Protein AF-A0A2V6KQB9-F1 (afdb_monomer_lite)

Sequence (88 aa):
MARPRLELLAGHAVVLLIALMKLVIAATGASGAIYLQRLLEQIDCATHEVHLVMSAAASEVAKQEIDDLKIPPEVSQHSESDMNVPFV

Structure (mmCIF, N/CA/C/O backbone):
data_AF-A0A2V6KQB9-F1
#
_entry.id   AF-A0A2V6KQB9-F1
#
loop_
_atom_site.group_PDB
_atom_site.id
_atom_site.type_symbol
_atom_site.label_atom_id
_atom_site.label_alt_id
_atom_sit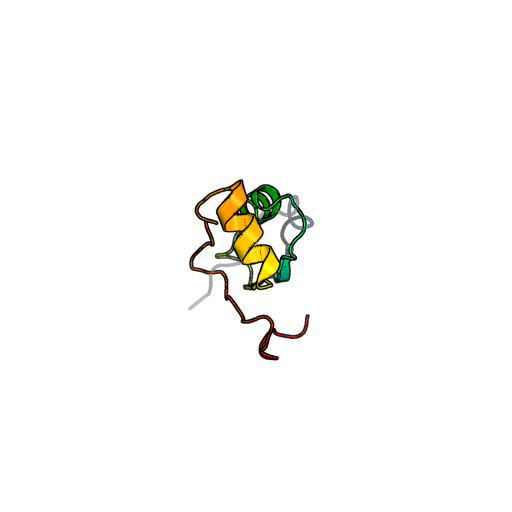e.label_comp_id
_atom_site.label_asym_id
_atom_site.label_entity_id
_atom_site.label_seq_id
_atom_site.pdbx_PDB_ins_code
_atom_site.Cartn_x
_atom_site.Cartn_y
_atom_site.Cartn_z
_atom_site.occupancy
_atom_site.B_iso_or_equiv
_atom_site.auth_seq_id
_atom_site.auth_comp_id
_atom_site.auth_asym_id
_atom_site.auth_atom_id
_atom_site.pdbx_PDB_model_num
ATOM 1 N N . MET A 1 1 ? 19.429 -12.809 -40.813 1.00 40.28 1 MET A N 1
ATOM 2 C CA . MET A 1 1 ? 18.521 -11.846 -41.474 1.00 40.28 1 MET A CA 1
ATOM 3 C C . MET A 1 1 ? 18.129 -10.811 -40.428 1.00 40.28 1 MET A C 1
ATOM 5 O O . MET A 1 1 ? 17.898 -11.189 -39.288 1.00 40.28 1 MET A O 1
ATOM 9 N N . ALA A 1 2 ? 18.280 -9.533 -40.763 1.00 37.69 2 ALA A N 1
ATOM 10 C CA . ALA A 1 2 ? 18.627 -8.452 -39.843 1.00 37.69 2 ALA A CA 1
ATOM 11 C C . ALA A 1 2 ? 17.474 -7.961 -38.947 1.00 37.69 2 ALA A C 1
ATOM 13 O O . ALA A 1 2 ? 16.350 -7.791 -39.410 1.00 37.69 2 ALA A O 1
ATOM 14 N N . ARG A 1 3 ? 17.798 -7.674 -37.677 1.00 44.97 3 ARG A N 1
ATOM 15 C CA . ARG A 1 3 ? 16.984 -6.842 -36.774 1.00 44.97 3 ARG A CA 1
ATOM 16 C C . ARG A 1 3 ? 16.882 -5.424 -37.367 1.00 44.97 3 ARG A C 1
ATOM 18 O O . ARG A 1 3 ? 17.929 -4.895 -37.750 1.00 44.97 3 ARG A O 1
ATOM 25 N N . PRO A 1 4 ? 15.694 -4.799 -37.469 1.00 43.88 4 PRO A N 1
ATOM 26 C CA . PRO A 1 4 ? 15.604 -3.438 -37.972 1.00 43.88 4 PRO A CA 1
ATOM 27 C C . PRO A 1 4 ? 16.215 -2.441 -36.980 1.00 43.88 4 PRO A C 1
ATOM 29 O O . PRO A 1 4 ? 16.137 -2.581 -35.761 1.00 43.88 4 PRO A O 1
ATOM 32 N N . ARG A 1 5 ? 16.900 -1.485 -37.599 1.00 46.22 5 ARG A N 1
ATOM 33 C CA . ARG A 1 5 ? 17.913 -0.558 -37.109 1.00 46.22 5 ARG A CA 1
ATOM 34 C C . ARG A 1 5 ? 17.313 0.552 -36.245 1.00 46.22 5 ARG A C 1
ATOM 36 O O . ARG A 1 5 ? 16.398 1.249 -36.663 1.00 46.22 5 ARG A O 1
ATOM 43 N N . LEU A 1 6 ? 17.905 0.701 -35.067 1.00 47.72 6 LEU A N 1
ATOM 44 C CA . LEU A 1 6 ? 17.883 1.870 -34.199 1.00 47.72 6 LEU A CA 1
ATOM 45 C C . LEU A 1 6 ? 18.318 3.112 -35.000 1.00 47.72 6 LEU A C 1
ATOM 47 O O . LEU A 1 6 ? 19.465 3.141 -35.430 1.00 47.72 6 LEU A O 1
ATOM 51 N N . GLU A 1 7 ? 17.414 4.067 -35.240 1.00 46.25 7 GLU A N 1
ATOM 52 C CA . GLU A 1 7 ? 17.680 5.513 -35.383 1.00 46.25 7 GLU A CA 1
ATOM 53 C C . GLU A 1 7 ? 16.400 6.256 -35.797 1.00 46.25 7 GLU A C 1
ATOM 55 O O . GLU A 1 7 ? 15.907 6.048 -36.901 1.00 46.25 7 GLU A O 1
ATOM 60 N N . LEU A 1 8 ? 15.862 7.098 -34.902 1.00 41.88 8 LEU A N 1
ATOM 61 C CA . LEU A 1 8 ? 15.544 8.521 -35.123 1.00 41.88 8 LEU A CA 1
ATOM 62 C C . LEU A 1 8 ? 14.677 9.021 -33.951 1.00 41.88 8 LEU A C 1
ATOM 64 O O . LEU A 1 8 ? 13.531 8.608 -33.840 1.00 41.88 8 LEU A O 1
ATOM 68 N N . LEU A 1 9 ? 15.246 9.862 -33.072 1.00 44.00 9 LEU A N 1
ATOM 69 C CA . LEU A 1 9 ? 14.629 11.001 -32.352 1.00 44.00 9 LEU A CA 1
ATOM 70 C C . LEU A 1 9 ? 15.574 11.467 -31.217 1.00 44.00 9 LEU A C 1
ATOM 72 O O . LEU A 1 9 ? 15.311 11.319 -30.024 1.00 44.00 9 LEU A O 1
ATOM 76 N N . ALA A 1 10 ? 16.692 12.078 -31.614 1.00 49.25 10 ALA A N 1
ATOM 77 C CA . ALA A 1 10 ? 17.728 12.663 -30.755 1.00 49.25 10 ALA A CA 1
ATOM 78 C C . ALA A 1 10 ? 17.311 13.980 -30.044 1.00 49.25 10 ALA A C 1
ATOM 80 O O . ALA A 1 10 ? 18.127 14.877 -29.868 1.00 49.25 10 ALA A O 1
ATOM 81 N N . GLY A 1 11 ? 16.047 14.112 -29.629 1.00 41.53 11 GLY A N 1
ATOM 82 C CA . GLY A 1 11 ? 15.533 15.281 -28.889 1.00 41.53 11 GLY A CA 1
ATOM 83 C C . GLY A 1 11 ? 14.799 14.946 -27.585 1.00 41.53 11 GLY A C 1
ATOM 84 O O . GLY A 1 11 ? 14.594 15.825 -26.759 1.00 41.53 11 GLY A O 1
ATOM 85 N N . HIS A 1 12 ? 14.453 13.671 -27.373 1.00 48.84 12 HIS A N 1
ATOM 86 C CA . HIS A 1 12 ? 13.691 13.185 -26.210 1.00 48.84 12 HIS A CA 1
ATOM 87 C C . HIS A 1 12 ? 14.476 12.179 -25.351 1.00 48.84 12 HIS A C 1
ATOM 89 O O . HIS A 1 12 ? 13.978 11.686 -24.342 1.00 48.84 12 HIS A O 1
ATOM 95 N N . ALA A 1 13 ? 15.719 11.873 -25.733 1.00 40.12 13 ALA A N 1
ATOM 96 C CA . ALA A 1 13 ? 16.503 10.786 -25.149 1.00 40.12 13 ALA A CA 1
ATOM 97 C C . ALA A 1 13 ? 16.999 11.045 -23.711 1.00 40.12 13 ALA A C 1
ATOM 99 O O . ALA A 1 13 ? 17.477 10.119 -23.070 1.00 40.12 13 ALA A O 1
ATOM 100 N N . VAL A 1 14 ? 16.857 12.267 -23.179 1.00 43.69 14 VAL A N 1
ATOM 101 C CA . VAL A 1 14 ? 17.123 12.546 -21.752 1.00 43.69 14 VAL A CA 1
ATOM 102 C C . VAL A 1 14 ? 15.926 12.159 -20.868 1.00 43.69 14 VAL A C 1
ATOM 104 O O . VAL A 1 14 ? 16.104 11.892 -19.686 1.00 43.69 14 VAL A O 1
ATOM 107 N N . VAL A 1 15 ? 14.712 12.074 -21.429 1.00 44.72 15 VAL A N 1
ATOM 108 C CA . VAL A 1 15 ? 13.469 11.825 -20.670 1.00 44.72 15 VAL A CA 1
ATOM 109 C C . VAL A 1 15 ? 13.049 10.347 -20.690 1.00 44.72 15 VAL A C 1
ATOM 111 O O . VAL A 1 15 ? 12.276 9.916 -19.843 1.00 44.72 15 VAL A O 1
ATOM 114 N N . LEU A 1 16 ? 13.602 9.530 -21.592 1.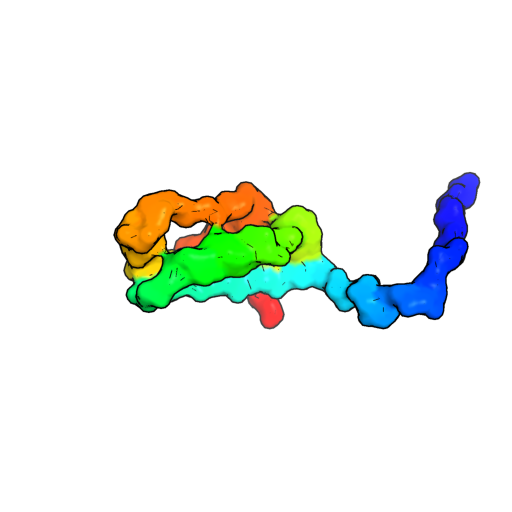00 47.12 16 LEU A N 1
ATOM 115 C CA . LEU A 1 16 ? 13.273 8.103 -21.708 1.00 47.12 16 LEU A CA 1
ATOM 116 C C . LEU A 1 16 ? 14.368 7.194 -21.125 1.00 47.12 16 LEU A C 1
ATOM 118 O O . LEU A 1 16 ? 14.818 6.237 -21.747 1.00 47.12 16 LEU A O 1
ATOM 122 N N . LEU A 1 17 ? 14.798 7.515 -19.910 1.00 48.41 17 LEU A N 1
ATOM 123 C CA . LEU A 1 17 ? 15.386 6.550 -18.985 1.00 48.41 17 LEU A CA 1
ATOM 124 C C . LEU A 1 17 ? 14.732 6.752 -17.616 1.00 48.41 17 LEU A C 1
ATOM 126 O O . LEU A 1 17 ? 15.411 6.885 -16.603 1.00 48.41 17 LEU A O 1
ATOM 130 N N . ILE A 1 18 ? 13.397 6.757 -17.560 1.00 56.34 18 ILE A N 1
ATOM 131 C CA . ILE A 1 18 ? 12.787 6.153 -16.376 1.00 56.34 18 ILE A CA 1
ATOM 132 C C . ILE A 1 18 ? 13.097 4.671 -16.551 1.00 56.34 18 ILE A C 1
ATOM 134 O O . ILE A 1 18 ? 12.430 3.961 -17.300 1.00 56.34 18 ILE A O 1
ATOM 138 N N . ALA A 1 19 ? 14.243 4.254 -16.009 1.00 59.41 19 ALA A N 1
ATOM 139 C CA . ALA A 1 19 ? 14.600 2.850 -15.926 1.00 59.41 19 ALA A CA 1
ATOM 140 C C . ALA A 1 19 ? 13.398 2.097 -15.342 1.00 59.41 19 ALA A C 1
ATOM 142 O O . ALA A 1 19 ? 12.686 2.665 -14.521 1.00 59.41 19 ALA A O 1
ATOM 143 N N . LEU A 1 20 ? 13.166 0.846 -15.748 1.00 81.94 20 LEU A N 1
ATOM 144 C CA . LEU A 1 20 ? 12.262 -0.045 -15.015 1.00 81.94 20 LEU A CA 1
ATOM 145 C C . LEU A 1 20 ? 12.602 0.066 -13.520 1.00 81.94 20 LEU A C 1
ATOM 147 O O . LEU A 1 20 ? 13.691 -0.336 -13.107 1.00 81.94 20 LEU A O 1
ATOM 151 N N . MET A 1 21 ? 11.724 0.709 -12.747 1.00 90.69 21 MET A N 1
ATOM 152 C CA . MET A 1 21 ? 11.978 0.985 -11.339 1.00 90.69 21 MET A CA 1
ATOM 153 C C . MET A 1 21 ? 11.409 -0.138 -10.493 1.00 90.69 21 MET A C 1
ATOM 155 O O . MET A 1 21 ? 10.383 -0.733 -10.827 1.00 90.69 21 MET A O 1
ATOM 159 N N . LYS A 1 22 ? 12.072 -0.366 -9.365 1.00 93.19 22 LYS A N 1
ATOM 160 C CA . LYS A 1 22 ? 11.589 -1.220 -8.298 1.00 93.19 22 LYS A CA 1
ATOM 161 C C . LYS A 1 22 ? 11.178 -0.346 -7.123 1.00 93.19 22 LYS A C 1
ATOM 163 O O . LYS A 1 22 ? 12.006 0.380 -6.576 1.00 93.19 22 LYS A O 1
ATOM 168 N N . LEU A 1 23 ? 9.899 -0.377 -6.775 1.00 94.50 23 LEU A N 1
ATOM 169 C CA . LEU A 1 23 ? 9.298 0.481 -5.761 1.00 94.50 23 LEU A CA 1
ATOM 170 C C . LEU A 1 23 ? 8.777 -0.373 -4.612 1.00 94.50 23 LEU A C 1
ATOM 172 O O . LEU A 1 23 ? 7.967 -1.274 -4.816 1.00 94.50 23 LEU A O 1
ATOM 176 N N . VAL A 1 24 ? 9.211 -0.054 -3.396 1.00 95.75 24 VAL A N 1
ATOM 177 C CA . VAL A 1 24 ? 8.633 -0.598 -2.166 1.00 95.75 24 VAL A CA 1
ATOM 178 C C . VAL A 1 24 ? 7.833 0.515 -1.503 1.00 95.75 24 VAL A C 1
ATOM 180 O O . VAL A 1 24 ? 8.388 1.539 -1.107 1.00 95.75 24 VAL A O 1
ATOM 183 N N . ILE A 1 25 ? 6.523 0.322 -1.406 1.00 96.56 25 ILE A N 1
ATOM 184 C CA . ILE A 1 25 ? 5.581 1.273 -0.822 1.00 96.56 25 ILE A CA 1
ATOM 185 C C . ILE A 1 25 ? 5.044 0.661 0.468 1.00 96.56 25 ILE A C 1
ATOM 187 O O . ILE A 1 25 ? 4.446 -0.412 0.456 1.00 96.56 25 ILE A O 1
ATOM 191 N N . ALA A 1 26 ? 5.247 1.359 1.582 1.00 96.44 26 ALA A N 1
ATOM 192 C CA . ALA A 1 26 ? 4.697 0.978 2.874 1.00 96.44 26 ALA A CA 1
ATOM 193 C C . ALA A 1 26 ? 3.574 1.942 3.267 1.00 96.44 26 ALA A C 1
ATOM 195 O O . ALA A 1 26 ? 3.769 3.158 3.290 1.00 96.44 26 ALA A O 1
ATOM 196 N N . ALA A 1 27 ? 2.412 1.393 3.607 1.00 97.62 27 ALA A N 1
ATOM 197 C CA . ALA A 1 27 ? 1.292 2.133 4.168 1.00 97.62 27 ALA A CA 1
ATOM 198 C C . ALA A 1 27 ? 1.189 1.869 5.673 1.00 97.62 27 ALA A C 1
ATOM 200 O O . ALA A 1 27 ? 1.236 0.722 6.125 1.00 97.62 27 ALA A O 1
ATOM 201 N N . THR A 1 28 ? 1.026 2.938 6.450 1.00 97.06 28 THR A N 1
ATOM 202 C CA . THR A 1 28 ? 0.879 2.893 7.912 1.00 97.06 28 THR A CA 1
ATOM 203 C C . THR A 1 28 ? -0.495 3.424 8.332 1.00 97.06 28 THR A C 1
ATOM 205 O O . THR A 1 28 ? -1.234 3.965 7.516 1.00 97.06 28 THR A O 1
ATOM 208 N N . GLY A 1 29 ? -0.863 3.260 9.607 1.00 97.00 29 GLY A N 1
ATOM 209 C CA . GLY A 1 29 ? -2.188 3.613 10.143 1.00 97.00 29 GLY A CA 1
ATOM 210 C C . GLY A 1 29 ? -2.441 5.108 10.360 1.00 97.00 29 GLY A C 1
ATOM 211 O O . GLY A 1 29 ? -3.163 5.468 11.285 1.00 97.00 29 GLY A O 1
ATOM 212 N N . ALA A 1 30 ? -1.812 5.978 9.572 1.00 97.94 30 ALA A N 1
ATOM 213 C CA . ALA A 1 30 ? -2.144 7.397 9.551 1.00 97.94 30 ALA A CA 1
ATOM 214 C C . ALA A 1 30 ? -3.290 7.649 8.561 1.00 97.94 30 ALA A C 1
ATOM 216 O O . ALA A 1 30 ? -3.401 6.957 7.552 1.00 97.94 30 ALA A O 1
ATOM 217 N N . SER A 1 31 ? -4.115 8.661 8.838 1.00 97.56 31 SER A N 1
ATOM 218 C CA . SER A 1 31 ? -5.159 9.105 7.908 1.00 97.56 31 SER A CA 1
ATOM 219 C C . SER A 1 31 ? -4.564 9.517 6.558 1.00 97.56 31 SER A C 1
ATOM 221 O O . SER A 1 31 ? -3.475 10.102 6.514 1.00 97.56 31 SER A O 1
ATOM 223 N N . GLY A 1 32 ? -5.277 9.239 5.464 1.00 97.00 32 GLY A N 1
ATOM 224 C CA . GLY A 1 32 ? -4.837 9.568 4.107 1.00 97.00 32 GLY A CA 1
ATOM 225 C C . GLY A 1 32 ? -4.753 8.381 3.147 1.00 97.00 32 GLY A C 1
ATOM 226 O O . GLY A 1 32 ? -3.965 8.429 2.201 1.00 97.00 32 GLY A O 1
ATOM 227 N N . ALA A 1 33 ? -5.563 7.337 3.329 1.00 97.88 33 ALA A N 1
ATOM 228 C CA . ALA A 1 33 ? -5.607 6.166 2.447 1.00 97.88 33 ALA A CA 1
ATOM 229 C C . ALA A 1 33 ? -5.892 6.533 0.979 1.00 97.88 33 ALA A C 1
ATOM 231 O O . ALA A 1 33 ? -5.404 5.874 0.059 1.00 97.88 33 ALA A O 1
ATOM 232 N N . ILE A 1 34 ? -6.602 7.643 0.742 1.00 97.62 34 ILE A N 1
ATOM 233 C CA . ILE A 1 34 ? -6.823 8.174 -0.607 1.00 97.62 34 ILE A CA 1
ATOM 234 C C . ILE A 1 34 ? -5.514 8.518 -1.328 1.00 97.62 34 ILE A C 1
ATOM 236 O O . ILE A 1 34 ? -5.425 8.341 -2.541 1.00 97.62 34 ILE A O 1
ATOM 240 N N . TYR A 1 35 ? -4.477 8.966 -0.615 1.00 98.00 35 TYR A N 1
ATOM 241 C CA . TYR A 1 35 ? -3.191 9.286 -1.236 1.00 98.00 35 TYR A CA 1
ATOM 242 C C . TYR A 1 35 ? -2.472 8.033 -1.717 1.00 98.00 35 TYR A C 1
ATOM 244 O O . TYR A 1 35 ? -1.881 8.064 -2.791 1.00 98.00 35 TYR A O 1
ATOM 252 N N . LEU A 1 36 ? -2.570 6.925 -0.975 1.00 98.00 36 LEU A N 1
ATOM 253 C CA . LEU A 1 36 ? -2.042 5.638 -1.419 1.00 98.00 36 LEU A CA 1
ATOM 254 C C . LEU A 1 36 ? -2.737 5.181 -2.702 1.00 98.00 36 LEU A C 1
ATOM 256 O O . LEU A 1 36 ? -2.057 4.833 -3.663 1.00 98.00 36 LEU A O 1
ATOM 260 N N . GLN A 1 37 ? -4.072 5.240 -2.755 1.00 97.56 37 GLN A N 1
ATOM 261 C CA . GLN A 1 37 ? -4.797 4.853 -3.966 1.00 97.56 37 GLN A CA 1
ATOM 262 C C . GLN A 1 37 ? -4.401 5.730 -5.157 1.00 97.56 37 GLN A C 1
ATOM 264 O O . GLN A 1 37 ? -4.083 5.219 -6.226 1.00 97.56 37 GLN A O 1
ATOM 269 N N . ARG A 1 38 ? -4.361 7.055 -4.967 1.00 97.25 38 ARG A N 1
ATOM 270 C CA . ARG A 1 38 ? -3.970 7.993 -6.027 1.00 97.25 38 ARG A CA 1
ATOM 271 C C . ARG A 1 38 ? -2.528 7.790 -6.470 1.00 97.25 38 ARG A C 1
ATOM 273 O O . ARG A 1 38 ? -2.254 7.901 -7.655 1.00 97.25 38 ARG A O 1
ATOM 280 N N . LEU A 1 39 ? -1.624 7.468 -5.551 1.00 97.62 39 LEU A N 1
ATOM 281 C CA . LEU A 1 39 ? -0.247 7.126 -5.886 1.00 97.62 39 LEU A CA 1
ATOM 282 C C . LEU A 1 39 ? -0.194 5.879 -6.777 1.00 97.62 39 LEU A C 1
ATOM 284 O O . LEU A 1 39 ? 0.430 5.927 -7.832 1.00 97.62 39 LEU A O 1
ATOM 288 N N . LEU A 1 40 ? -0.882 4.800 -6.394 1.00 96.56 40 LEU A N 1
ATOM 289 C CA . LEU A 1 40 ? -0.941 3.569 -7.190 1.00 96.56 40 LEU A CA 1
ATOM 290 C C . LEU A 1 40 ? -1.589 3.799 -8.565 1.00 96.56 40 LEU A C 1
ATOM 292 O O . LEU A 1 40 ? -1.131 3.231 -9.546 1.00 96.56 40 LEU A O 1
ATOM 296 N N . GLU A 1 41 ? -2.597 4.672 -8.660 1.00 95.50 41 GLU A N 1
ATOM 297 C CA . GLU A 1 41 ? -3.226 5.072 -9.930 1.00 95.50 41 GLU A 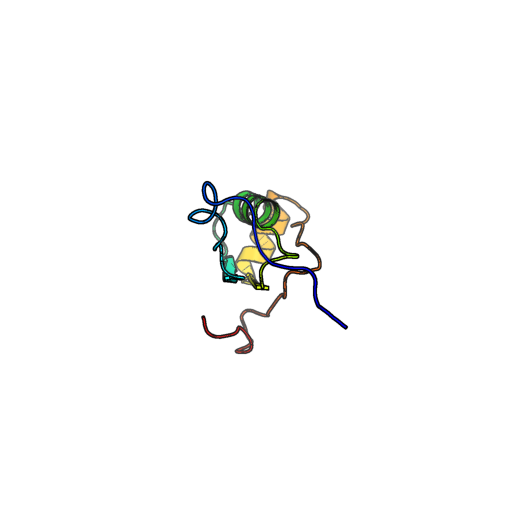CA 1
ATOM 298 C C . GLU A 1 41 ? -2.295 5.885 -10.854 1.00 95.50 41 GLU A C 1
ATOM 300 O O . GLU A 1 41 ? -2.565 5.980 -12.050 1.00 95.50 41 GLU A O 1
ATOM 305 N N . GLN A 1 42 ? -1.245 6.524 -10.326 1.00 95.38 42 GLN A N 1
ATOM 306 C CA . GLN A 1 42 ? -0.282 7.307 -11.117 1.00 95.38 42 GLN A CA 1
ATOM 307 C C . GLN A 1 42 ? 0.962 6.510 -11.522 1.00 95.38 42 GLN A C 1
ATOM 309 O O . GLN A 1 42 ? 1.706 6.953 -12.398 1.00 95.38 42 GLN A O 1
ATOM 314 N N . ILE A 1 43 ? 1.203 5.358 -10.896 1.00 94.19 43 ILE A N 1
ATOM 315 C CA . ILE A 1 43 ? 2.306 4.473 -11.262 1.00 94.19 43 ILE A CA 1
ATOM 316 C C . ILE A 1 43 ? 1.839 3.575 -12.408 1.00 94.19 43 ILE A C 1
ATOM 318 O O . ILE A 1 43 ? 0.807 2.915 -12.318 1.00 94.19 43 ILE A O 1
ATOM 322 N N . ASP A 1 44 ? 2.625 3.511 -13.483 1.00 93.56 44 ASP A N 1
ATOM 323 C CA . ASP A 1 44 ? 2.457 2.468 -14.493 1.00 93.56 44 ASP A CA 1
ATOM 324 C C . ASP A 1 44 ? 2.961 1.128 -13.928 1.00 93.56 44 ASP A C 1
ATOM 326 O O . ASP A 1 44 ? 4.112 0.730 -14.129 1.00 93.56 44 ASP A O 1
ATOM 330 N N . CYS A 1 45 ? 2.095 0.444 -13.175 1.00 92.38 45 CYS A N 1
ATOM 331 C CA . CYS A 1 45 ? 2.395 -0.837 -12.528 1.00 92.38 45 CYS A CA 1
ATOM 332 C C . CYS A 1 45 ? 2.656 -1.978 -13.528 1.00 92.38 45 CYS A C 1
ATOM 334 O O . CYS A 1 45 ? 3.170 -3.017 -13.129 1.00 92.38 45 CYS A O 1
ATOM 336 N N . ALA A 1 46 ? 2.341 -1.802 -14.818 1.00 90.44 46 ALA A N 1
ATOM 337 C CA . ALA A 1 46 ? 2.710 -2.765 -15.856 1.00 90.44 46 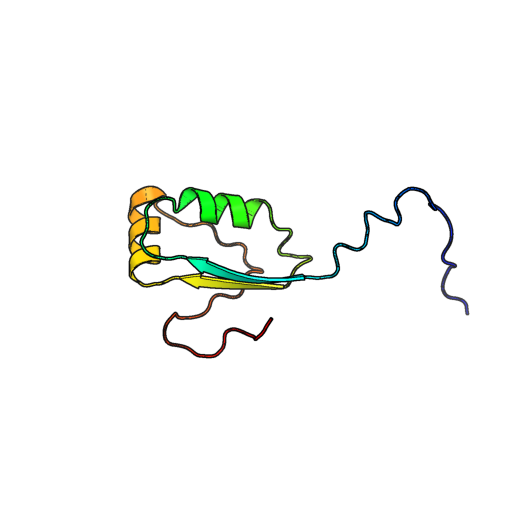ALA A CA 1
ATOM 338 C C . ALA A 1 46 ? 4.174 -2.598 -16.300 1.00 90.44 46 ALA A C 1
ATOM 340 O O . ALA A 1 46 ? 4.809 -3.564 -16.729 1.00 90.44 46 ALA A O 1
ATOM 341 N N . THR A 1 47 ? 4.718 -1.383 -16.183 1.00 92.25 47 THR A N 1
ATOM 342 C CA . THR A 1 47 ? 6.105 -1.058 -16.544 1.00 92.25 47 THR A CA 1
ATOM 343 C C . THR A 1 47 ? 7.051 -1.080 -15.338 1.00 92.25 47 THR A C 1
ATOM 345 O O . THR A 1 47 ? 8.263 -1.187 -15.524 1.00 92.25 47 THR A O 1
ATOM 348 N N . HIS A 1 48 ? 6.570 -0.940 -14.101 1.00 91.75 48 HIS A N 1
ATOM 349 C CA . HIS A 1 48 ? 7.409 -0.884 -12.891 1.00 91.75 48 HIS A CA 1
ATOM 350 C C . HIS A 1 48 ? 7.113 -2.042 -11.937 1.00 91.75 48 HIS A C 1
ATOM 352 O O . HIS A 1 48 ? 5.971 -2.462 -11.790 1.00 91.75 48 HIS A O 1
ATOM 358 N N . GLU A 1 49 ? 8.143 -2.539 -11.250 1.00 94.50 49 GLU A N 1
ATOM 359 C CA . GLU A 1 49 ? 7.985 -3.570 -10.223 1.00 94.50 49 GLU A CA 1
ATOM 360 C C . GLU A 1 49 ? 7.560 -2.894 -8.912 1.00 94.50 49 GLU A C 1
ATOM 362 O O . GLU A 1 49 ? 8.344 -2.167 -8.299 1.00 94.50 49 GLU A O 1
ATOM 367 N N . VAL A 1 50 ? 6.312 -3.095 -8.484 1.00 96.19 50 VAL A N 1
ATOM 368 C CA . VAL A 1 50 ? 5.748 -2.432 -7.298 1.00 96.19 50 VAL A CA 1
ATOM 369 C C . VAL A 1 50 ? 5.418 -3.457 -6.219 1.00 96.19 50 VAL A C 1
ATOM 371 O O . VAL A 1 50 ? 4.671 -4.410 -6.446 1.00 96.19 50 VAL A O 1
ATOM 374 N N . HIS A 1 51 ? 5.945 -3.223 -5.020 1.00 96.69 51 HIS A N 1
ATOM 375 C CA . HIS A 1 51 ? 5.692 -4.013 -3.821 1.00 96.69 51 HIS A CA 1
ATOM 376 C C . HIS A 1 51 ? 4.965 -3.153 -2.794 1.00 96.69 51 HIS A C 1
ATOM 378 O O . HIS A 1 51 ? 5.465 -2.095 -2.409 1.00 96.69 51 HIS A O 1
ATOM 384 N N . LEU A 1 52 ? 3.804 -3.610 -2.335 1.00 97.00 52 LEU A N 1
ATOM 385 C CA . LEU A 1 52 ? 3.003 -2.935 -1.321 1.00 97.00 52 LEU A CA 1
ATOM 386 C C . LEU A 1 52 ? 3.034 -3.725 -0.013 1.00 97.00 52 LEU A C 1
ATOM 388 O O . LEU A 1 52 ? 2.736 -4.918 0.010 1.00 97.00 52 LEU A O 1
ATOM 392 N N . VAL A 1 53 ? 3.341 -3.031 1.077 1.00 97.00 53 VAL A N 1
ATOM 393 C CA . VAL A 1 53 ? 3.181 -3.528 2.445 1.00 97.00 53 VAL A CA 1
ATOM 394 C C . VAL A 1 53 ? 2.167 -2.642 3.145 1.00 97.00 53 VAL A C 1
ATOM 396 O O . VAL A 1 53 ? 2.301 -1.417 3.145 1.00 97.00 53 VAL A O 1
ATOM 399 N N . MET A 1 54 ? 1.162 -3.247 3.765 1.00 97.12 54 MET A N 1
ATOM 400 C CA . MET A 1 54 ? 0.203 -2.530 4.600 1.00 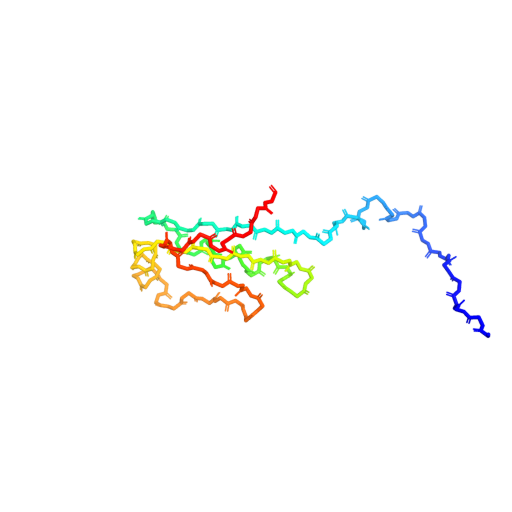97.12 54 MET A CA 1
ATOM 401 C C . MET A 1 54 ? 0.260 -3.075 6.016 1.00 97.12 54 MET A C 1
ATOM 403 O O . MET A 1 54 ? 0.191 -4.288 6.212 1.00 97.12 54 MET A O 1
ATOM 407 N N . SER A 1 55 ? 0.335 -2.182 7.004 1.00 96.94 55 SER A N 1
ATOM 408 C CA . SER A 1 55 ? 0.131 -2.611 8.383 1.00 96.94 55 SER A CA 1
ATOM 409 C C . SER A 1 55 ? -1.328 -2.970 8.655 1.00 96.94 55 SER A C 1
ATOM 411 O O . SER A 1 55 ? -2.238 -2.529 7.937 1.00 96.94 55 SER A O 1
ATOM 413 N N . ALA A 1 56 ? -1.586 -3.713 9.734 1.00 96.69 56 ALA A N 1
ATOM 414 C CA . ALA A 1 56 ? -2.953 -3.948 10.200 1.00 96.69 56 ALA A CA 1
ATOM 415 C C . ALA A 1 56 ? -3.715 -2.623 10.396 1.00 96.69 56 ALA A C 1
ATOM 417 O O . ALA A 1 56 ? -4.850 -2.481 9.946 1.00 96.69 56 ALA A O 1
ATOM 418 N N . ALA A 1 57 ? -3.060 -1.613 10.979 1.00 97.44 57 ALA A N 1
ATOM 419 C CA . ALA A 1 57 ? -3.653 -0.292 11.171 1.00 97.44 57 ALA A CA 1
ATOM 420 C C . ALA A 1 57 ? -3.921 0.439 9.842 1.00 97.44 57 ALA A C 1
ATOM 422 O O . ALA A 1 57 ? -4.959 1.078 9.706 1.00 97.44 57 ALA A O 1
ATOM 423 N N . ALA A 1 58 ? -3.032 0.324 8.847 1.00 97.50 58 ALA A N 1
ATOM 424 C CA . ALA A 1 58 ? -3.252 0.904 7.518 1.00 97.50 58 ALA A CA 1
ATOM 425 C C . ALA A 1 58 ? -4.462 0.279 6.813 1.00 97.50 58 ALA A C 1
ATOM 427 O O . ALA A 1 58 ? -5.245 0.982 6.178 1.00 97.50 58 ALA A O 1
ATOM 428 N N . SER A 1 59 ? -4.630 -1.038 6.954 1.00 96.06 59 SER A N 1
ATOM 429 C CA . SER A 1 59 ? -5.768 -1.768 6.390 1.00 96.06 59 SER A CA 1
ATOM 430 C C . SER A 1 59 ? -7.091 -1.318 7.014 1.00 96.06 59 SER A C 1
ATOM 432 O O . SER A 1 59 ? -8.073 -1.132 6.301 1.00 96.06 59 SER A O 1
ATOM 434 N N . GLU A 1 60 ? -7.123 -1.093 8.330 1.00 97.00 60 GLU A N 1
ATOM 435 C CA . GLU A 1 60 ? -8.313 -0.570 9.013 1.00 97.00 60 GLU A CA 1
ATOM 436 C C . GLU A 1 60 ? -8.620 0.882 8.624 1.00 97.00 60 GLU A C 1
ATOM 438 O O . GLU A 1 60 ? -9.773 1.201 8.339 1.00 97.00 60 GLU A O 1
ATOM 443 N N . VAL A 1 61 ? -7.604 1.748 8.528 1.00 97.75 61 VAL A N 1
ATOM 444 C CA . VAL A 1 61 ? -7.791 3.130 8.053 1.00 97.75 61 VAL A CA 1
ATOM 445 C C . VAL A 1 61 ? -8.324 3.153 6.620 1.00 97.75 61 VAL A C 1
ATOM 447 O O . VAL A 1 61 ? -9.266 3.886 6.336 1.00 97.75 61 VAL A O 1
ATOM 450 N N . ALA A 1 62 ? -7.785 2.325 5.721 1.00 97.12 62 ALA A N 1
ATOM 451 C CA . ALA A 1 62 ? -8.248 2.261 4.337 1.00 97.12 62 ALA A CA 1
ATOM 452 C C . ALA A 1 62 ? -9.726 1.852 4.233 1.00 97.12 62 ALA A C 1
ATOM 454 O O . ALA A 1 62 ? -10.492 2.520 3.538 1.00 97.12 62 ALA A O 1
ATOM 455 N N . LYS A 1 63 ? -10.149 0.829 4.986 1.00 96.81 63 LYS A N 1
ATOM 456 C CA . LYS A 1 63 ? -11.565 0.430 5.065 1.00 96.81 63 LYS A CA 1
ATOM 457 C C . LYS A 1 63 ? -12.453 1.561 5.586 1.00 96.81 63 LYS A C 1
ATOM 459 O O . LYS A 1 63 ? -13.553 1.760 5.089 1.00 96.81 63 LYS A O 1
ATOM 464 N N . GLN A 1 64 ? -11.990 2.307 6.589 1.00 97.50 64 GLN A N 1
ATOM 465 C CA . GLN A 1 64 ? -12.768 3.400 7.179 1.00 97.50 64 GLN A CA 1
ATOM 466 C C . GLN A 1 64 ? -12.882 4.624 6.265 1.00 97.50 64 GLN A C 1
ATOM 468 O O . GLN A 1 64 ? -13.922 5.278 6.255 1.00 97.50 64 GLN A O 1
ATOM 473 N N . GLU A 1 65 ? -11.824 4.963 5.529 1.00 97.94 65 GLU A N 1
ATOM 474 C CA . GLU A 1 65 ? -11.775 6.200 4.744 1.00 97.94 65 GLU A CA 1
ATOM 475 C C . GLU A 1 65 ? -12.329 6.047 3.327 1.00 97.94 65 GLU A C 1
ATOM 477 O O . GLU A 1 65 ? -12.926 6.991 2.807 1.00 97.94 65 GLU A O 1
ATOM 482 N N . ILE A 1 66 ? -12.104 4.897 2.684 1.00 96.19 66 ILE A N 1
ATOM 483 C CA . ILE A 1 66 ? -12.389 4.710 1.253 1.00 96.19 66 ILE A CA 1
ATOM 484 C C . ILE A 1 66 ? -13.120 3.400 0.925 1.00 96.19 66 ILE A C 1
ATOM 486 O O . ILE A 1 66 ? -13.316 3.119 -0.256 1.00 96.19 66 ILE A O 1
ATOM 490 N N . ASP A 1 67 ? -13.578 2.661 1.945 1.00 87.00 67 ASP A N 1
ATOM 491 C CA . ASP A 1 67 ? -14.296 1.373 1.876 1.00 87.00 67 ASP A CA 1
ATOM 492 C C . ASP A 1 67 ? -13.449 0.235 1.276 1.00 87.00 67 ASP A C 1
ATOM 494 O O . ASP A 1 67 ? -13.068 -0.702 1.980 1.00 87.00 67 ASP A O 1
ATOM 498 N N . ASP A 1 68 ? -13.056 0.366 0.007 1.00 90.00 68 ASP A N 1
ATOM 499 C CA . ASP A 1 68 ? -12.228 -0.590 -0.725 1.00 90.00 68 ASP A CA 1
ATOM 500 C C . ASP A 1 68 ? -11.032 0.104 -1.396 1.00 90.00 68 ASP A C 1
ATOM 502 O O . ASP A 1 68 ? -11.181 0.898 -2.332 1.00 90.00 68 ASP A O 1
ATOM 506 N N . LEU A 1 69 ? -9.823 -0.203 -0.915 1.00 95.62 69 LEU A N 1
ATOM 507 C CA . LEU A 1 69 ? -8.583 0.278 -1.520 1.00 95.62 69 LEU A CA 1
ATOM 508 C C . LEU A 1 69 ? -8.325 -0.480 -2.823 1.00 95.62 69 LEU A C 1
ATOM 510 O O . LEU A 1 69 ? -7.983 -1.663 -2.821 1.00 95.62 69 LEU A O 1
ATOM 514 N N . LYS A 1 70 ? -8.399 0.232 -3.947 1.00 95.62 70 LYS A N 1
ATOM 515 C CA . LYS A 1 70 ? -8.140 -0.357 -5.264 1.00 95.62 70 LYS A CA 1
ATOM 516 C C . LYS A 1 70 ? -6.645 -0.527 -5.501 1.00 95.62 70 LYS A C 1
ATOM 518 O O . LYS A 1 70 ? -5.940 0.440 -5.787 1.00 95.62 70 LYS A O 1
ATOM 523 N N . ILE A 1 71 ? -6.180 -1.767 -5.412 1.00 96.12 71 ILE A N 1
ATOM 524 C CA . ILE A 1 71 ? -4.795 -2.150 -5.695 1.00 96.12 71 ILE A CA 1
ATOM 525 C C . ILE A 1 71 ? -4.737 -2.759 -7.107 1.00 96.12 71 ILE A C 1
ATOM 527 O O . ILE A 1 71 ? -5.468 -3.719 -7.369 1.00 96.12 71 ILE A O 1
ATOM 531 N N . PRO A 1 72 ? -3.905 -2.231 -8.028 1.00 95.69 72 PRO A N 1
ATOM 532 C C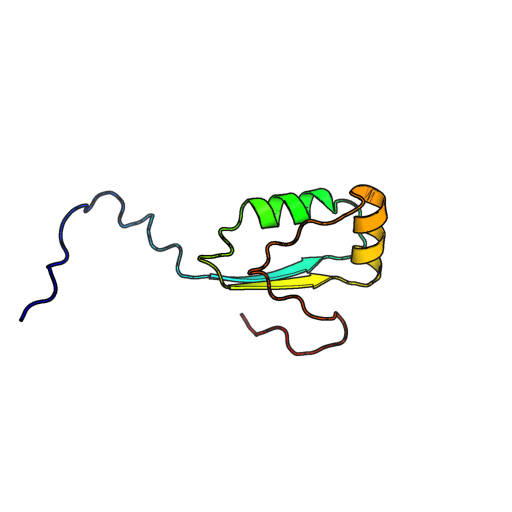A . PRO A 1 72 ? -3.714 -2.837 -9.345 1.00 95.69 72 PRO A CA 1
ATOM 533 C C . PRO A 1 72 ? -3.216 -4.289 -9.241 1.00 95.69 72 PRO A C 1
ATOM 535 O O . PRO A 1 72 ? -2.410 -4.589 -8.356 1.00 95.69 72 PRO A O 1
ATOM 538 N N . PRO A 1 73 ? -3.658 -5.199 -10.127 1.00 95.44 73 PRO A N 1
ATOM 539 C CA . PRO A 1 73 ? -3.313 -6.621 -10.048 1.00 95.44 73 PRO A CA 1
ATOM 540 C C . PRO A 1 73 ? -1.813 -6.909 -10.222 1.00 95.44 73 PRO A C 1
ATOM 542 O O . PRO A 1 73 ? -1.347 -7.967 -9.807 1.00 95.44 73 PRO A O 1
ATOM 545 N N . GLU A 1 74 ? -1.056 -5.989 -10.818 1.00 96.25 74 GLU A N 1
ATOM 546 C CA . GLU A 1 74 ? 0.394 -6.089 -11.007 1.00 96.25 74 GLU A CA 1
ATOM 547 C C . GLU A 1 74 ? 1.189 -5.790 -9.721 1.00 96.25 74 GLU A C 1
ATOM 549 O O . GLU A 1 74 ? 2.374 -6.114 -9.634 1.00 96.25 74 GLU A O 1
ATOM 554 N N . VAL A 1 75 ? 0.556 -5.192 -8.703 1.00 96.56 75 VAL A N 1
ATOM 555 C CA . VAL A 1 75 ? 1.209 -4.852 -7.432 1.00 96.56 75 VAL A CA 1
ATOM 556 C C . VAL A 1 75 ? 1.334 -6.094 -6.553 1.00 96.56 75 VAL A C 1
ATOM 558 O O . VAL A 1 75 ? 0.344 -6.697 -6.133 1.00 96.56 75 VAL A O 1
ATOM 561 N N . SER A 1 76 ? 2.569 -6.439 -6.198 1.00 96.12 76 SER A N 1
ATOM 562 C CA . SER A 1 76 ? 2.851 -7.543 -5.283 1.00 96.12 76 SER A CA 1
ATOM 563 C C . SER A 1 76 ? 2.615 -7.111 -3.839 1.00 96.12 76 SER A C 1
ATOM 565 O O . SER A 1 76 ? 3.319 -6.242 -3.329 1.00 96.12 76 SER A O 1
ATOM 567 N N . GLN A 1 77 ? 1.650 -7.730 -3.166 1.00 96.00 77 GLN A N 1
ATOM 568 C CA . GLN A 1 77 ? 1.349 -7.452 -1.761 1.00 96.00 77 GLN A CA 1
ATOM 569 C C . GLN A 1 77 ? 2.119 -8.394 -0.833 1.00 96.00 77 GLN A C 1
ATOM 571 O O . GLN A 1 77 ? 2.204 -9.593 -1.101 1.00 96.00 77 GLN A O 1
ATOM 576 N N . HIS A 1 78 ? 2.637 -7.850 0.267 1.00 95.25 78 HIS A N 1
ATOM 577 C CA . HIS A 1 78 ? 3.381 -8.588 1.292 1.00 95.25 78 HIS A CA 1
ATOM 578 C C . HIS A 1 78 ? 2.775 -8.316 2.668 1.00 95.25 78 HIS A C 1
ATOM 580 O O . HIS A 1 78 ? 2.261 -7.224 2.933 1.00 95.25 78 HIS A O 1
ATOM 586 N N . SER A 1 79 ? 2.825 -9.312 3.546 1.00 92.00 79 SER A N 1
ATOM 587 C CA . SER A 1 79 ? 2.428 -9.150 4.941 1.00 92.00 79 SER A CA 1
ATOM 588 C C . SER A 1 79 ? 3.458 -8.299 5.677 1.00 92.00 79 SER A C 1
ATOM 590 O O . SER A 1 79 ? 4.656 -8.492 5.518 1.00 92.00 79 SER A O 1
ATOM 592 N N . GLU A 1 80 ? 3.016 -7.430 6.588 1.00 89.50 80 GLU A N 1
ATOM 593 C CA . GLU A 1 80 ? 3.938 -6.709 7.482 1.00 89.50 80 GLU A CA 1
ATOM 594 C C . GLU A 1 80 ? 4.773 -7.634 8.390 1.00 89.50 80 GLU A C 1
ATOM 596 O O . GLU A 1 80 ? 5.734 -7.192 9.014 1.00 89.50 80 GLU A O 1
ATOM 601 N N . SER A 1 81 ? 4.386 -8.911 8.496 1.00 87.94 81 SER A N 1
ATOM 602 C CA . SER A 1 81 ? 5.060 -9.928 9.312 1.00 87.94 81 SER A CA 1
ATOM 603 C C . SER A 1 81 ? 6.034 -10.804 8.520 1.00 87.94 81 SER A C 1
ATOM 605 O O . SER A 1 81 ? 6.673 -11.677 9.112 1.00 87.94 81 SER A O 1
ATOM 607 N N . ASP A 1 82 ? 6.128 -10.628 7.201 1.00 84.62 82 ASP A N 1
ATOM 608 C CA . ASP A 1 82 ? 7.056 -11.375 6.359 1.00 84.62 82 ASP A CA 1
ATOM 609 C C . ASP A 1 82 ? 8.300 -10.543 6.001 1.00 84.62 82 ASP A C 1
ATOM 611 O O . ASP A 1 82 ? 8.314 -9.317 6.053 1.00 84.62 82 ASP A O 1
ATOM 615 N N . MET A 1 83 ? 9.397 -11.239 5.695 1.00 82.62 83 MET A N 1
ATOM 616 C CA . MET A 1 83 ? 10.676 -10.629 5.302 1.00 82.62 83 MET A CA 1
ATOM 617 C C . MET A 1 83 ? 10.934 -10.829 3.799 1.00 82.62 83 MET A C 1
ATOM 619 O O . MET A 1 83 ? 12.083 -10.945 3.375 1.00 82.62 83 MET A O 1
ATOM 623 N N . ASN A 1 84 ? 9.863 -10.933 3.001 1.00 85.62 84 ASN A N 1
ATOM 624 C CA . ASN A 1 84 ? 9.922 -11.277 1.573 1.00 85.62 84 ASN A CA 1
ATOM 625 C C . ASN A 1 84 ? 9.893 -10.053 0.649 1.00 85.62 84 ASN A C 1
ATOM 627 O O . ASN A 1 84 ? 10.013 -10.191 -0.571 1.00 85.62 84 ASN A O 1
ATOM 631 N N . VAL A 1 85 ? 9.768 -8.856 1.223 1.00 87.00 85 VAL A N 1
ATOM 632 C CA . VAL A 1 85 ? 9.896 -7.600 0.491 1.00 87.00 85 VAL A CA 1
ATOM 633 C C . VAL A 1 85 ? 11.329 -7.483 -0.033 1.00 87.00 85 VAL A C 1
ATOM 635 O O . VAL A 1 85 ? 12.286 -7.650 0.727 1.00 87.00 85 VAL A O 1
ATOM 638 N N . PRO A 1 86 ? 11.519 -7.215 -1.327 1.00 86.62 86 PRO A N 1
ATOM 639 C CA . PRO A 1 86 ? 12.849 -7.217 -1.905 1.00 86.62 86 PRO A CA 1
ATOM 640 C C . PRO A 1 86 ? 13.643 -5.959 -1.538 1.00 86.62 86 PRO A C 1
ATOM 642 O O . PRO A 1 86 ? 13.089 -4.876 -1.356 1.00 86.62 86 PRO A O 1
ATOM 645 N N . PHE A 1 87 ? 14.966 -6.106 -1.485 1.00 77.12 87 PHE A N 1
ATOM 646 C CA . PHE A 1 87 ? 15.895 -4.996 -1.280 1.00 77.12 87 PHE A CA 1
ATOM 647 C C . PHE A 1 87 ? 15.953 -4.107 -2.534 1.00 77.12 87 PHE A C 1
ATOM 649 O O . PHE A 1 87 ? 15.971 -4.627 -3.655 1.00 77.12 87 PHE A O 1
ATOM 656 N N . VAL A 1 88 ? 15.969 -2.786 -2.334 1.00 67.69 88 VAL A N 1
ATOM 657 C CA . VAL A 1 88 ? 16.065 -1.749 -3.379 1.00 67.69 88 VAL A CA 1
ATOM 658 C C . VAL A 1 88 ? 17.344 -0.941 -3.244 1.00 67.69 88 VAL A C 1
ATOM 660 O O . VAL A 1 88 ? 17.816 -0.780 -2.095 1.00 67.69 88 VAL A O 1
#

Secondary structure (DSSP, 8-state):
-PPPP----TTSTTTS-----EEEEEE-SSS-HHHHHHHHHHS-TTTSEEEEEE-HHHHHHHHHHHSS----TTSEEEETT-S-SPP-

Foldseek 3Di:
DDDDDDDDDVPCVVPPPPPQEAEEEEFELDADLVVVLVVQVPDPLVSHAAEYEYAPNRVVNNCVPPVDRDHPPSYHYDYPPDPPRDDD

Radius of gyration: 17.73 Å; chains: 1; bounding box: 33×27×53 Å

pLDDT: mean 83.54, std 20.47, range [37.69, 98.0]